Protein AF-A0A5E4G7E3-F1 (afdb_monomer)

Organism: Prunus dulcis (NCBI:txid3755)

Secondary structure (DSSP, 8-state):
---------S-HHHHHHHHHHHHHHS-----SS-SEETTEEEEEETTTTEEEEE-HHHHHHHHHHTT-TTPPP-S-SS-TT----GGGS--SHHHHHHHHT--HHHHHHHHTT--

InterPro domains:
  IPR013103 Reverse transcriptase, RNA-dependent DNA polymerase [PF07727] (1-79)

Sequence (115 aa):
YVDDILLACTNLTMLHDCKNFLSKNFEMTDLAEASYVLGIYISKDRKNGVLGLSQKSYIEKVLKRFNMQNCTGSDIPISKGDKLSTEQAPKTEQEKLEMVDKPYASLVGSLMYAH

Radius of gyration: 22.2 Å; Cα contacts (8 Å, |Δi|>4): 61; chains: 1; bounding box: 41×34×61 Å

Foldseek 3Di:
DDADDDDDDPDVVVVVVVVVVCVVVDVDDPPDPDQDHPQWGWDADPVVRDIDIDNPVLVCVLCVVQVNNPPDDDPDPDDVPDDDDPVPPDDDPVSVVVCVSHPPVVSVVSVVPHD

Mean predicted aligned error: 7.38 Å

Solvent-accessible surface area (backbone atoms only — not comparable to full-atom values): 7684 Å² total; per-residue (Å²): 140,87,83,90,82,89,87,84,71,95,47,69,68,63,48,49,53,50,51,52,55,47,52,73,77,39,98,71,80,87,79,73,78,77,47,63,56,96,76,33,35,45,46,75,41,76,90,81,70,45,78,46,78,41,39,62,70,52,52,53,49,53,27,54,73,72,74,40,76,82,61,81,88,64,100,58,96,66,65,93,83,73,77,87,56,78,87,76,50,70,84,48,72,65,51,44,59,70,42,72,84,51,62,57,71,60,52,55,57,53,53,74,73,64,112

Structure (mmCIF, N/CA/C/O backbone):
data_AF-A0A5E4G7E3-F1
#
_entry.id   AF-A0A5E4G7E3-F1
#
loop_
_atom_site.group_PDB
_atom_site.id
_atom_site.type_symbol
_atom_site.label_atom_id
_atom_site.label_alt_id
_atom_site.label_comp_id
_atom_site.label_asym_id
_atom_site.label_entity_id
_atom_site.label_seq_id
_atom_site.pdbx_PDB_ins_code
_atom_site.Cartn_x
_atom_site.Cartn_y
_atom_site.Cartn_z
_atom_site.occupancy
_atom_site.B_iso_or_equiv
_atom_site.auth_seq_id
_atom_site.auth_comp_id
_atom_site.auth_asym_id
_atom_site.auth_atom_id
_atom_site.pdbx_PDB_model_num
ATOM 1 N N . TYR A 1 1 ? -5.025 -18.219 -11.649 1.00 61.62 1 TYR A N 1
ATOM 2 C CA . TYR A 1 1 ? -4.132 -17.463 -10.754 1.00 61.62 1 TYR A CA 1
ATOM 3 C C . TYR A 1 1 ? -3.395 -16.480 -11.644 1.00 61.62 1 TYR A C 1
ATOM 5 O O . TYR A 1 1 ? -3.013 -16.887 -12.733 1.00 61.62 1 TYR A O 1
ATOM 13 N N . VAL A 1 2 ? -3.359 -15.201 -11.278 1.00 78.25 2 VAL A N 1
ATOM 14 C CA . VAL A 1 2 ? -2.765 -14.131 -12.093 1.00 78.25 2 VAL A CA 1
ATOM 15 C C . VAL A 1 2 ? -1.691 -13.491 -11.233 1.00 78.25 2 VAL A C 1
ATOM 17 O O . VAL A 1 2 ? -1.997 -13.065 -10.121 1.00 78.25 2 VAL A O 1
ATOM 20 N N . ASP A 1 3 ? -0.465 -13.466 -11.739 1.00 86.31 3 ASP A N 1
ATOM 21 C CA . ASP A 1 3 ? 0.682 -12.851 -11.080 1.00 86.31 3 ASP A CA 1
ATOM 22 C C . ASP A 1 3 ? 1.065 -11.554 -11.796 1.00 86.31 3 ASP A C 1
ATOM 24 O O . ASP A 1 3 ? 1.080 -11.492 -13.028 1.00 86.31 3 ASP A O 1
ATOM 28 N N . ASP A 1 4 ? 1.418 -10.533 -11.018 1.00 87.56 4 ASP A N 1
ATOM 29 C CA . ASP A 1 4 ? 1.961 -9.281 -11.539 1.00 87.56 4 ASP A CA 1
ATOM 30 C C . ASP A 1 4 ? 3.483 -9.402 -11.709 1.00 87.56 4 ASP A C 1
ATOM 32 O O . ASP A 1 4 ? 4.196 -9.802 -10.786 1.00 87.56 4 ASP A O 1
ATOM 36 N N . ILE A 1 5 ? 4.008 -8.991 -12.867 1.00 89.44 5 ILE A N 1
ATOM 37 C CA . ILE A 1 5 ? 5.452 -8.93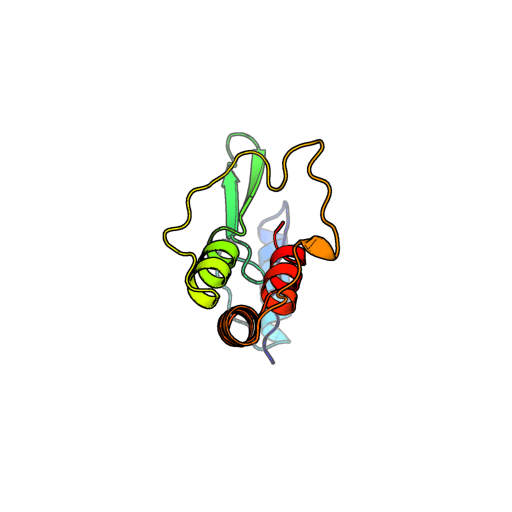4 -13.134 1.00 89.44 5 ILE A CA 1
ATOM 38 C C . ILE A 1 5 ? 5.849 -7.488 -13.422 1.00 89.44 5 ILE A C 1
ATOM 40 O O . ILE A 1 5 ? 5.321 -6.855 -14.337 1.00 89.44 5 ILE A O 1
ATOM 44 N N . LEU A 1 6 ? 6.828 -6.973 -12.674 1.00 92.12 6 LEU A N 1
ATOM 45 C CA . LEU A 1 6 ? 7.421 -5.661 -12.917 1.00 92.12 6 LEU A CA 1
ATOM 46 C C . LEU A 1 6 ? 8.769 -5.816 -13.626 1.00 92.12 6 LEU A C 1
ATOM 48 O O . LEU A 1 6 ? 9.706 -6.391 -13.077 1.00 92.12 6 LEU A O 1
ATOM 52 N N . LEU A 1 7 ? 8.878 -5.265 -14.836 1.00 92.00 7 LEU A N 1
ATOM 53 C CA . LEU A 1 7 ? 10.124 -5.245 -15.604 1.00 92.00 7 LEU A CA 1
ATOM 54 C C . LEU A 1 7 ? 10.774 -3.859 -15.529 1.00 92.00 7 LEU A C 1
ATOM 56 O O . LEU A 1 7 ? 10.142 -2.848 -15.837 1.00 92.00 7 LEU A O 1
ATOM 60 N N . ALA A 1 8 ? 12.057 -3.819 -15.169 1.00 90.81 8 ALA A N 1
ATOM 61 C CA . ALA A 1 8 ? 12.866 -2.605 -15.142 1.00 90.81 8 ALA A CA 1
ATOM 62 C C . ALA A 1 8 ? 14.126 -2.800 -15.994 1.00 90.81 8 ALA A C 1
ATOM 64 O O . ALA A 1 8 ? 14.841 -3.788 -15.846 1.00 90.81 8 ALA A O 1
ATOM 65 N N . CYS A 1 9 ? 14.399 -1.859 -16.898 1.00 92.12 9 CYS A N 1
ATOM 66 C CA . CYS A 1 9 ? 15.579 -1.895 -17.755 1.00 92.12 9 CYS A CA 1
ATOM 67 C C . CYS A 1 9 ? 15.987 -0.477 -18.168 1.00 92.12 9 CYS A C 1
ATOM 69 O O . CYS A 1 9 ? 15.135 0.398 -18.329 1.00 92.12 9 CYS A O 1
ATOM 71 N N . THR A 1 10 ? 17.284 -0.258 -18.374 1.00 90.75 10 THR A N 1
ATOM 72 C CA . THR A 1 10 ? 17.836 0.989 -18.929 1.00 90.75 10 THR A CA 1
ATOM 73 C C . THR A 1 10 ? 17.871 0.990 -20.460 1.00 90.75 10 THR A C 1
ATOM 75 O O . THR A 1 10 ? 18.015 2.050 -21.064 1.00 90.75 10 THR A O 1
ATOM 78 N N . ASN A 1 11 ? 17.707 -0.175 -21.097 1.00 94.75 11 ASN A N 1
ATOM 79 C CA . ASN A 1 11 ? 17.673 -0.349 -22.547 1.00 94.75 11 ASN A CA 1
ATOM 80 C C . ASN A 1 11 ? 16.275 -0.811 -22.996 1.00 94.75 11 ASN A C 1
ATOM 82 O O . ASN A 1 11 ? 15.833 -1.913 -22.670 1.00 94.75 11 ASN A O 1
ATOM 86 N N . LEU A 1 12 ? 15.584 0.028 -23.771 1.00 92.44 12 LEU A N 1
ATOM 87 C CA . LEU A 1 12 ? 14.223 -0.259 -24.236 1.00 92.44 12 LEU A CA 1
ATOM 88 C C . LEU A 1 12 ? 14.152 -1.444 -25.205 1.00 92.44 12 LEU A C 1
ATOM 90 O O . LEU A 1 12 ? 13.183 -2.197 -25.159 1.00 92.44 12 LEU A O 1
ATOM 94 N N . THR A 1 13 ? 15.176 -1.656 -26.032 1.00 95.94 13 THR A N 1
ATOM 95 C CA . THR A 1 13 ? 15.232 -2.805 -26.945 1.00 95.94 13 THR A CA 1
ATOM 96 C C . THR A 1 13 ? 15.278 -4.109 -26.157 1.00 95.94 13 THR A C 1
ATOM 98 O O . THR A 1 13 ? 14.451 -4.987 -26.378 1.00 95.94 13 THR A O 1
ATOM 101 N N . MET A 1 14 ? 16.156 -4.196 -25.151 1.00 96.31 14 MET A N 1
ATOM 102 C CA . MET A 1 14 ? 16.231 -5.376 -24.280 1.00 96.31 14 MET A CA 1
ATOM 103 C C . MET A 1 14 ? 14.931 -5.608 -23.503 1.00 96.31 14 MET A C 1
ATOM 105 O O . MET A 1 14 ? 14.509 -6.751 -23.330 1.00 96.31 14 MET A O 1
ATOM 109 N N . LEU A 1 15 ? 14.276 -4.533 -23.049 1.00 95.31 15 LEU A N 1
ATOM 110 C CA . LEU A 1 15 ? 12.974 -4.624 -22.389 1.00 95.31 15 LEU A CA 1
ATOM 111 C C . LEU A 1 15 ? 11.916 -5.224 -23.324 1.00 95.31 15 LEU A C 1
ATOM 113 O O . LEU A 1 15 ? 11.148 -6.087 -22.905 1.00 95.31 15 LEU A O 1
ATOM 117 N N . HIS A 1 16 ? 11.881 -4.781 -24.581 1.00 94.88 16 HIS A N 1
ATOM 118 C CA . HIS A 1 16 ? 10.939 -5.277 -25.584 1.00 94.88 16 HIS A CA 1
ATOM 119 C C . HIS A 1 16 ? 11.222 -6.736 -25.952 1.00 94.88 16 HIS A C 1
ATOM 121 O O . HIS A 1 16 ? 10.291 -7.537 -26.011 1.00 94.88 16 HIS A O 1
ATOM 127 N N . ASP A 1 17 ? 12.489 -7.108 -26.124 1.00 96.00 17 ASP A N 1
ATOM 128 C CA . ASP A 1 17 ? 12.881 -8.494 -26.389 1.00 96.00 17 ASP A CA 1
ATOM 129 C C . ASP A 1 17 ? 12.482 -9.417 -25.232 1.00 96.00 17 ASP A C 1
ATOM 131 O O . ASP A 1 17 ? 11.927 -10.494 -25.455 1.00 96.00 17 ASP A O 1
ATOM 135 N N . CYS A 1 18 ? 12.674 -8.965 -23.989 1.00 95.62 18 CYS A N 1
ATOM 136 C CA . CYS A 1 18 ? 12.243 -9.686 -22.795 1.00 95.62 18 CYS A CA 1
ATOM 137 C C . CYS A 1 18 ? 10.712 -9.834 -22.733 1.00 95.62 18 CYS A C 1
ATOM 139 O O . CYS A 1 18 ? 10.217 -10.942 -22.528 1.00 95.62 18 CYS A O 1
ATOM 141 N N . LYS A 1 19 ? 9.951 -8.758 -22.989 1.00 94.62 19 LYS A N 1
ATOM 142 C CA . LYS A 1 19 ? 8.478 -8.805 -23.075 1.00 94.62 19 LYS A CA 1
ATOM 143 C C . LYS A 1 19 ? 7.999 -9.796 -24.135 1.00 94.62 19 LYS A C 1
ATOM 145 O O . LYS A 1 19 ? 7.113 -10.604 -23.860 1.00 94.62 19 LYS A O 1
ATOM 150 N N . ASN A 1 20 ? 8.605 -9.769 -25.321 1.00 95.06 20 ASN A N 1
ATOM 151 C CA . ASN A 1 20 ? 8.280 -10.674 -26.422 1.00 95.06 20 ASN A CA 1
ATOM 152 C C . ASN A 1 20 ? 8.606 -12.128 -26.078 1.00 95.06 20 ASN A C 1
ATOM 154 O O . ASN A 1 20 ? 7.834 -13.026 -26.407 1.00 95.06 20 ASN A O 1
ATOM 158 N N . PHE A 1 21 ? 9.743 -12.371 -25.426 1.00 95.94 21 PHE A N 1
ATOM 159 C CA . PHE A 1 21 ? 10.110 -13.701 -24.958 1.00 95.94 21 PHE A CA 1
ATOM 160 C C . PHE A 1 21 ? 9.088 -14.227 -23.946 1.00 95.94 21 PHE A C 1
ATOM 162 O O . PHE A 1 21 ? 8.573 -15.328 -24.122 1.00 95.94 21 PHE A O 1
ATOM 169 N N . LEU A 1 22 ? 8.736 -13.436 -22.930 1.00 95.06 22 LEU A N 1
ATOM 170 C CA . LEU A 1 22 ? 7.761 -13.840 -21.917 1.00 95.06 22 LEU A CA 1
ATOM 171 C C . LEU A 1 22 ? 6.372 -14.076 -22.525 1.00 95.06 22 LEU A C 1
ATOM 173 O O . LEU A 1 22 ? 5.791 -15.130 -22.296 1.00 95.06 22 LEU A O 1
ATOM 177 N N . SER A 1 23 ? 5.899 -13.177 -23.393 1.00 94.00 23 SER A N 1
ATOM 178 C CA . SER A 1 23 ? 4.565 -13.274 -24.015 1.00 94.00 23 SER A CA 1
ATOM 179 C C . SER A 1 23 ? 4.414 -14.460 -24.970 1.00 94.00 23 SER A C 1
ATOM 181 O O . SER A 1 23 ? 3.304 -14.895 -25.253 1.00 94.00 23 SER A O 1
ATOM 183 N N . LYS A 1 24 ? 5.527 -14.996 -25.489 1.00 95.88 24 LYS A N 1
ATOM 184 C CA . LYS A 1 24 ? 5.523 -16.228 -26.293 1.00 95.88 24 LYS A CA 1
ATOM 185 C C . LYS A 1 24 ? 5.401 -17.493 -25.447 1.00 95.88 24 LYS A C 1
ATOM 187 O O . LYS A 1 24 ? 4.943 -18.507 -25.960 1.00 95.88 24 LYS A O 1
ATOM 192 N N . ASN A 1 25 ? 5.865 -17.451 -24.200 1.00 95.62 25 ASN A N 1
ATOM 193 C CA . ASN A 1 25 ? 5.907 -18.613 -23.312 1.00 95.62 25 ASN A CA 1
ATOM 194 C C . ASN A 1 25 ? 4.750 -18.624 -22.302 1.00 95.62 25 ASN A C 1
ATOM 196 O O . ASN A 1 25 ? 4.403 -19.686 -21.792 1.00 95.62 25 ASN A O 1
ATOM 200 N N . PHE A 1 26 ? 4.155 -17.463 -22.023 1.00 94.00 26 PHE A N 1
ATOM 201 C CA . PHE A 1 26 ? 3.114 -17.284 -21.018 1.00 94.00 26 PHE A CA 1
ATOM 202 C C . PHE A 1 26 ? 1.982 -16.406 -21.555 1.00 94.00 26 PHE A C 1
ATOM 204 O O . PHE A 1 26 ? 2.223 -15.422 -22.254 1.00 94.00 26 PHE A O 1
ATOM 211 N N . GLU A 1 27 ? 0.745 -16.736 -21.184 1.00 93.19 27 GLU A N 1
ATOM 212 C CA . GLU A 1 27 ? -0.405 -15.864 -21.419 1.00 93.19 27 GLU A CA 1
ATOM 213 C C . GLU A 1 27 ? -0.301 -14.647 -20.490 1.00 93.19 27 GLU A C 1
ATOM 215 O O . GLU A 1 27 ? -0.487 -14.749 -19.278 1.00 93.19 27 GLU A O 1
ATOM 220 N N . MET A 1 28 ? 0.057 -13.496 -21.056 1.00 92.25 28 MET A N 1
ATOM 221 C CA . MET A 1 28 ? 0.253 -12.253 -20.315 1.00 92.25 28 MET A CA 1
ATOM 222 C C . MET A 1 28 ? -0.285 -11.058 -21.096 1.00 92.25 28 MET A C 1
ATOM 224 O O . MET A 1 28 ? -0.309 -11.052 -22.325 1.00 92.25 28 MET A O 1
ATOM 228 N N . THR A 1 29 ? -0.696 -10.024 -20.369 1.00 90.94 29 THR A N 1
ATOM 229 C CA . THR A 1 29 ? -1.147 -8.754 -20.945 1.00 90.94 29 THR A CA 1
ATOM 230 C C . THR A 1 29 ? -0.151 -7.663 -20.582 1.00 90.94 29 THR A C 1
ATOM 232 O O . THR A 1 29 ? 0.187 -7.498 -19.411 1.00 90.94 29 THR A O 1
ATOM 235 N N . ASP A 1 30 ? 0.319 -6.906 -21.574 1.00 90.69 30 ASP A N 1
ATOM 236 C CA . ASP A 1 30 ? 1.144 -5.725 -21.317 1.00 90.69 30 ASP A CA 1
ATOM 237 C C . ASP A 1 30 ? 0.255 -4.576 -20.826 1.00 90.69 30 ASP A C 1
ATOM 239 O O . ASP A 1 30 ? -0.579 -4.055 -21.566 1.00 90.69 30 ASP A O 1
ATOM 243 N N . LEU A 1 31 ? 0.451 -4.172 -19.572 1.00 90.38 31 LEU A N 1
ATOM 244 C CA . LEU A 1 31 ? -0.250 -3.046 -18.948 1.00 90.38 31 LEU A CA 1
ATOM 245 C C . LEU A 1 31 ? 0.451 -1.700 -19.207 1.00 90.38 31 LEU A C 1
ATOM 247 O O . LEU A 1 31 ? 0.167 -0.707 -18.538 1.00 90.38 31 LEU A O 1
ATOM 251 N N . ALA A 1 32 ? 1.358 -1.669 -20.188 1.00 90.50 32 ALA A N 1
ATOM 252 C CA . ALA A 1 32 ? 2.173 -0.526 -20.559 1.00 90.50 32 ALA A CA 1
ATOM 253 C C . ALA A 1 32 ? 3.061 -0.048 -19.397 1.00 90.50 32 ALA A C 1
ATOM 255 O O . ALA A 1 32 ? 3.699 -0.841 -18.700 1.00 90.50 32 ALA A O 1
ATOM 256 N N . GLU A 1 33 ? 3.202 1.265 -19.235 1.00 90.00 33 GLU A N 1
ATOM 257 C CA . GLU A 1 33 ? 4.032 1.821 -18.181 1.00 90.00 33 GLU A CA 1
ATOM 258 C C . GLU A 1 33 ? 3.410 1.554 -16.798 1.00 90.00 33 GLU A C 1
ATOM 260 O O . GLU A 1 33 ? 2.310 2.010 -16.496 1.00 90.00 33 GLU A O 1
ATOM 265 N N . ALA A 1 34 ? 4.155 0.858 -15.932 1.00 91.69 34 ALA A N 1
ATOM 266 C CA . ALA A 1 34 ? 3.679 0.480 -14.604 1.00 91.69 34 ALA A CA 1
ATOM 267 C C . ALA A 1 34 ? 3.240 1.703 -13.782 1.00 91.69 34 ALA A C 1
ATOM 269 O O . ALA A 1 34 ? 4.049 2.593 -13.501 1.00 91.69 34 ALA A O 1
ATOM 270 N N . SER A 1 35 ? 1.964 1.722 -13.405 1.00 91.50 35 SER A N 1
ATOM 271 C CA . SER A 1 35 ? 1.346 2.707 -12.507 1.00 91.50 35 SER A CA 1
ATOM 272 C C . SER A 1 35 ? 0.882 2.073 -11.196 1.00 91.50 35 SER A C 1
ATOM 274 O O . SER A 1 35 ? 0.799 2.761 -10.184 1.00 91.50 35 SER A O 1
ATOM 276 N N . TYR A 1 36 ? 0.649 0.759 -11.190 1.00 90.38 36 TYR A N 1
ATOM 277 C CA . TYR A 1 36 ? 0.346 -0.036 -10.007 1.00 90.38 36 TYR A CA 1
ATOM 278 C C . TYR A 1 36 ? 1.095 -1.369 -10.054 1.00 90.38 36 TYR A C 1
ATOM 280 O O . TYR A 1 36 ? 1.270 -1.940 -11.128 1.00 90.38 36 TYR A O 1
ATOM 288 N N . VAL A 1 37 ? 1.509 -1.870 -8.892 1.00 88.69 37 VAL A N 1
ATOM 289 C CA . VAL A 1 37 ? 2.018 -3.237 -8.710 1.00 88.69 37 VAL A CA 1
ATOM 290 C C . VAL A 1 37 ? 1.531 -3.752 -7.361 1.00 88.69 37 VAL A C 1
ATOM 292 O O . VAL A 1 37 ? 1.663 -3.040 -6.367 1.00 88.69 37 VAL A O 1
ATOM 295 N N . LEU A 1 38 ? 0.908 -4.935 -7.305 1.00 86.50 38 LEU A N 1
ATOM 296 C CA . LEU A 1 38 ? 0.393 -5.512 -6.050 1.00 86.50 38 LEU A CA 1
ATOM 297 C C . LEU A 1 38 ? -0.522 -4.554 -5.248 1.00 86.50 38 LEU A C 1
ATOM 299 O O . LEU A 1 38 ? -0.549 -4.564 -4.020 1.00 86.50 38 LEU A O 1
ATOM 303 N N . GLY A 1 39 ? -1.256 -3.674 -5.939 1.00 86.62 39 GLY A N 1
ATOM 304 C CA . GLY A 1 39 ? -2.114 -2.658 -5.316 1.00 86.62 39 GLY A CA 1
ATOM 305 C C . GLY A 1 39 ? -1.398 -1.405 -4.787 1.00 86.62 39 GLY A C 1
ATOM 306 O O . GLY A 1 39 ? -2.072 -0.507 -4.283 1.00 86.62 39 GLY A O 1
ATOM 307 N N . ILE A 1 40 ? -0.076 -1.302 -4.943 1.00 90.94 40 ILE A N 1
ATOM 308 C CA . ILE A 1 40 ? 0.729 -0.122 -4.604 1.00 90.94 40 ILE A CA 1
ATOM 309 C C . ILE A 1 40 ? 0.820 0.783 -5.831 1.00 90.94 40 ILE A C 1
ATOM 311 O O . ILE A 1 40 ? 1.219 0.333 -6.904 1.00 90.94 40 ILE A O 1
ATOM 315 N N . TYR A 1 41 ? 0.461 2.057 -5.680 1.00 93.31 41 TYR A N 1
ATOM 316 C CA . TYR A 1 41 ? 0.620 3.053 -6.737 1.00 93.31 41 TYR A CA 1
ATOM 317 C C . TYR A 1 41 ? 2.088 3.454 -6.880 1.00 93.31 41 TYR A C 1
ATOM 319 O O . TYR A 1 41 ? 2.756 3.716 -5.880 1.00 93.31 41 TYR A O 1
ATOM 327 N N . ILE A 1 42 ? 2.567 3.553 -8.117 1.00 94.00 42 ILE A N 1
ATOM 328 C CA . ILE A 1 42 ? 3.931 3.955 -8.451 1.00 94.00 42 ILE A CA 1
ATOM 329 C C . ILE A 1 42 ? 3.888 5.312 -9.155 1.00 94.00 42 ILE A C 1
ATOM 331 O O . ILE A 1 42 ? 3.379 5.428 -10.271 1.00 94.00 42 ILE A O 1
ATOM 335 N N . SER A 1 43 ? 4.488 6.331 -8.543 1.00 94.44 43 SER A N 1
ATOM 336 C CA . SER A 1 43 ? 4.758 7.616 -9.186 1.00 94.44 43 SER A CA 1
ATOM 337 C C . SER A 1 43 ? 6.209 7.686 -9.658 1.00 94.44 43 SER A C 1
ATOM 339 O O . SER A 1 43 ? 7.131 7.229 -8.986 1.00 94.44 43 SER A O 1
ATOM 341 N N . LYS A 1 44 ? 6.424 8.259 -10.843 1.00 93.12 44 LYS A N 1
ATOM 342 C CA . LYS A 1 44 ? 7.750 8.407 -11.452 1.00 93.12 44 LYS A CA 1
ATOM 343 C C . LYS A 1 44 ? 7.959 9.846 -11.876 1.00 93.12 44 LYS A C 1
ATOM 345 O O . LYS A 1 44 ? 7.396 10.289 -12.873 1.00 93.12 44 LYS A O 1
ATOM 350 N N . ASP A 1 45 ? 8.809 10.554 -11.152 1.00 94.12 45 ASP A N 1
ATOM 351 C CA . ASP A 1 45 ? 9.322 11.848 -11.573 1.00 94.12 45 ASP A CA 1
ATOM 352 C C . ASP A 1 45 ? 10.676 11.645 -12.251 1.00 94.12 45 ASP A C 1
ATOM 354 O O . ASP A 1 45 ? 11.735 11.645 -11.625 1.00 94.12 45 ASP A O 1
ATOM 358 N N . ARG A 1 46 ? 10.639 11.453 -13.571 1.00 90.25 46 ARG A N 1
ATOM 359 C CA . ARG A 1 46 ? 11.848 11.225 -14.372 1.00 90.25 46 ARG A CA 1
ATOM 360 C C . ARG A 1 46 ? 12.751 12.454 -14.452 1.00 90.25 46 ARG A C 1
ATOM 362 O O . ARG A 1 46 ? 13.942 12.287 -14.680 1.00 90.25 46 ARG A O 1
ATOM 369 N N . LYS A 1 47 ? 12.206 13.665 -14.282 1.00 94.75 47 LYS A N 1
ATOM 370 C CA . LYS A 1 47 ? 12.997 14.903 -14.348 1.00 94.75 47 LYS A CA 1
ATOM 371 C C . LYS A 1 47 ? 13.902 15.024 -13.130 1.00 94.75 47 LYS A C 1
ATOM 373 O O . LYS A 1 47 ? 15.066 15.372 -13.277 1.00 94.75 47 LYS A O 1
ATOM 378 N N . ASN A 1 48 ? 13.364 14.688 -11.961 1.00 95.81 48 ASN A N 1
ATOM 379 C CA . ASN A 1 48 ? 14.099 14.728 -10.699 1.00 95.81 48 ASN A CA 1
ATOM 380 C C . ASN A 1 48 ? 14.701 13.368 -10.303 1.00 95.81 48 ASN A C 1
ATOM 382 O O . ASN A 1 48 ? 15.387 13.274 -9.291 1.00 95.81 48 ASN A O 1
ATOM 386 N N . GLY A 1 49 ? 14.451 12.311 -11.083 1.00 92.56 49 GLY A N 1
ATOM 387 C CA . GLY A 1 49 ? 14.932 10.958 -10.797 1.00 92.56 49 GLY A CA 1
ATOM 388 C C . GLY A 1 49 ? 14.282 10.319 -9.565 1.00 92.56 49 GLY A C 1
ATOM 389 O O . GLY A 1 49 ? 14.891 9.454 -8.941 1.00 92.56 49 GLY A O 1
ATOM 390 N N . VAL A 1 50 ? 13.067 10.737 -9.198 1.00 95.06 50 VAL A N 1
ATOM 391 C CA . VAL A 1 50 ? 12.370 10.272 -7.991 1.00 95.06 50 VAL A CA 1
ATOM 392 C C . VAL A 1 50 ? 11.344 9.197 -8.342 1.00 95.06 50 VAL A C 1
ATOM 394 O O . VAL A 1 50 ? 10.519 9.364 -9.242 1.00 95.06 50 VAL A O 1
ATOM 397 N N . LEU A 1 51 ? 11.374 8.100 -7.587 1.00 92.75 51 LEU A N 1
ATOM 398 C CA . LEU A 1 51 ? 10.354 7.058 -7.591 1.00 92.75 51 LEU A CA 1
ATOM 399 C C . LEU A 1 51 ? 9.574 7.145 -6.277 1.00 92.75 51 LEU A C 1
ATOM 401 O O . LEU A 1 51 ? 10.165 7.040 -5.205 1.00 92.75 51 LEU A O 1
ATOM 405 N N . GLY A 1 52 ? 8.263 7.341 -6.360 1.00 93.69 52 GLY A N 1
ATOM 406 C CA . GLY A 1 52 ? 7.374 7.342 -5.206 1.00 93.69 52 GLY A CA 1
ATOM 407 C C . GLY A 1 52 ? 6.476 6.114 -5.206 1.00 93.69 52 GLY A C 1
ATOM 408 O O . GLY A 1 52 ? 6.019 5.659 -6.254 1.00 93.69 52 GLY A O 1
ATOM 409 N N . LEU A 1 53 ? 6.203 5.595 -4.015 1.00 93.56 53 LEU A N 1
ATOM 410 C CA . LEU A 1 53 ? 5.234 4.530 -3.790 1.00 93.56 53 LEU A CA 1
ATOM 411 C C . LEU A 1 53 ? 4.115 5.078 -2.907 1.00 93.56 53 LEU A C 1
ATOM 413 O O . LEU A 1 53 ? 4.375 5.834 -1.973 1.00 93.56 53 LEU A O 1
ATOM 417 N N . SER A 1 54 ? 2.868 4.732 -3.213 1.00 93.62 54 SER A N 1
ATOM 418 C CA . SER A 1 54 ? 1.723 5.153 -2.411 1.00 93.62 54 SER A CA 1
ATOM 419 C C . SER A 1 54 ? 0.733 4.019 -2.209 1.00 93.62 54 SER A C 1
ATOM 421 O O . SER A 1 54 ? 0.221 3.432 -3.162 1.00 93.62 54 SER A O 1
ATOM 423 N N . GLN A 1 55 ? 0.402 3.770 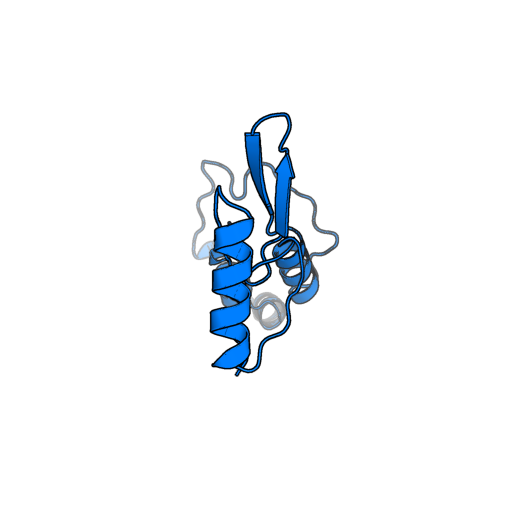-0.945 1.00 93.25 55 GLN A N 1
ATOM 424 C CA . GLN A 1 55 ? -0.658 2.855 -0.536 1.00 93.25 55 GLN A CA 1
ATOM 425 C C . GLN A 1 55 ? -1.968 3.576 -0.192 1.00 93.25 55 GLN A C 1
ATOM 427 O O . GLN A 1 55 ? -2.826 3.021 0.491 1.00 93.25 55 GLN A O 1
ATOM 432 N N . LYS A 1 56 ? -2.171 4.810 -0.673 1.00 92.31 56 LYS A N 1
ATOM 433 C CA . LYS A 1 56 ? -3.372 5.605 -0.366 1.00 92.31 56 LYS A CA 1
ATOM 434 C C . LYS A 1 56 ? -4.676 4.822 -0.580 1.00 92.31 56 LYS A C 1
ATOM 436 O O . LYS A 1 56 ? -5.541 4.821 0.289 1.00 92.31 56 LYS A O 1
ATOM 441 N N . SER A 1 57 ? -4.787 4.102 -1.695 1.00 91.19 57 SER A N 1
ATOM 442 C CA . SER A 1 57 ? -5.971 3.297 -2.018 1.00 91.19 57 SER A CA 1
ATOM 443 C C . SER A 1 57 ? -6.193 2.131 -1.044 1.00 91.19 57 SER A C 1
ATOM 445 O O . SER A 1 57 ? -7.335 1.741 -0.805 1.00 91.19 57 SER A O 1
ATOM 447 N N . TYR A 1 58 ? -5.125 1.566 -0.471 1.00 93.00 58 TYR A N 1
ATOM 448 C CA . TYR A 1 58 ? -5.219 0.552 0.577 1.00 93.00 58 TYR A CA 1
ATOM 449 C C . TYR A 1 58 ? -5.762 1.164 1.870 1.00 93.00 58 TYR A C 1
ATOM 451 O O . TYR A 1 58 ? -6.734 0.650 2.421 1.00 93.00 58 TYR A O 1
ATOM 459 N N . 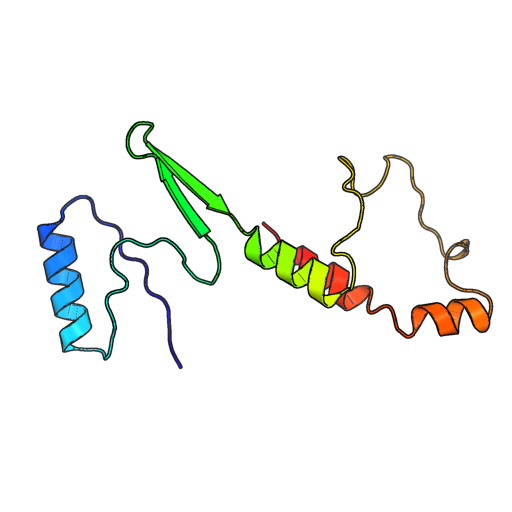ILE A 1 59 ? -5.214 2.307 2.295 1.00 91.69 59 ILE A N 1
ATOM 460 C CA . ILE A 1 59 ? -5.683 3.028 3.487 1.00 91.69 59 ILE A CA 1
ATOM 461 C C . ILE A 1 59 ? -7.159 3.408 3.358 1.00 91.69 59 ILE A C 1
ATOM 463 O O . ILE A 1 59 ? -7.942 3.143 4.264 1.00 91.69 59 ILE A O 1
ATOM 467 N N . GLU A 1 60 ? -7.575 3.947 2.212 1.00 91.88 60 GL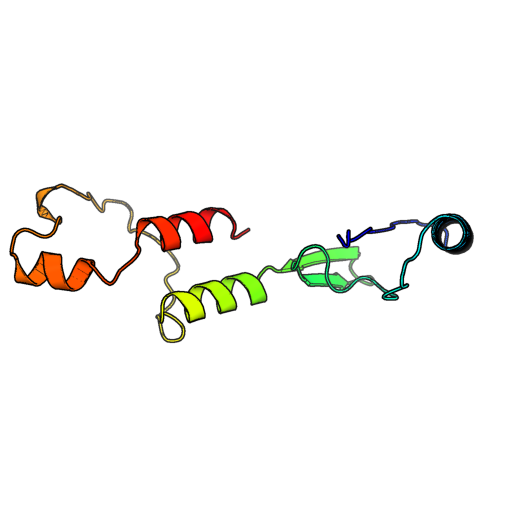U A N 1
ATOM 468 C CA . GLU A 1 60 ? -8.979 4.284 1.949 1.00 91.88 60 GLU A CA 1
ATOM 469 C C . GLU A 1 60 ? -9.899 3.056 2.041 1.00 91.88 60 GLU A C 1
ATOM 471 O O . GLU A 1 60 ? -10.995 3.137 2.602 1.00 91.88 60 GLU A O 1
ATOM 476 N N . LYS A 1 61 ? -9.451 1.892 1.550 1.00 92.62 61 LYS A N 1
ATOM 477 C CA . LYS A 1 61 ? -10.190 0.626 1.689 1.00 92.62 61 LYS A CA 1
ATOM 478 C C . LYS A 1 61 ? -10.289 0.179 3.147 1.00 92.62 61 LYS A C 1
ATOM 480 O O .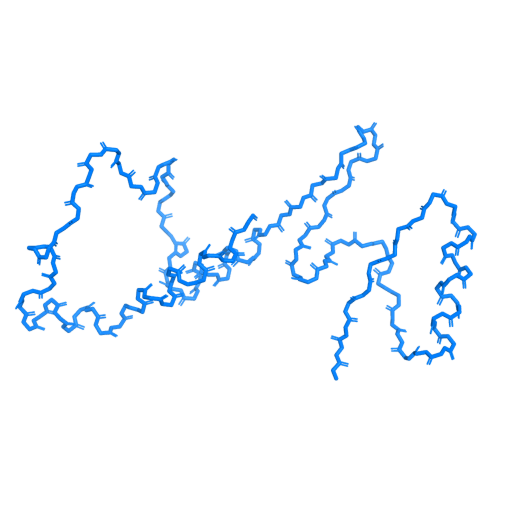 LYS A 1 61 ? -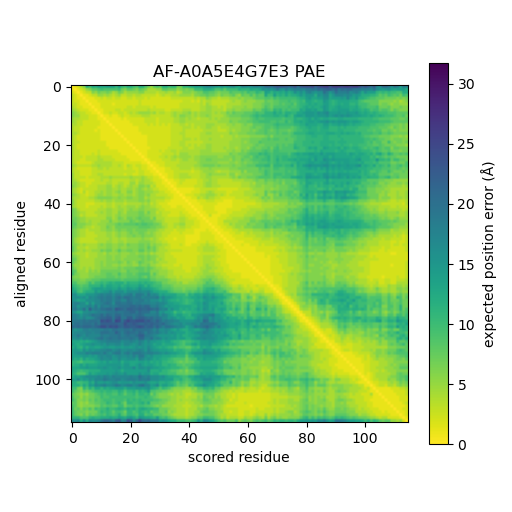11.356 -0.283 3.550 1.00 92.62 61 LYS A O 1
ATOM 485 N N . VAL A 1 62 ? -9.218 0.318 3.932 1.00 92.50 62 VAL A N 1
ATOM 486 C CA . VAL A 1 62 ? -9.214 0.002 5.370 1.00 92.50 62 VAL A CA 1
ATOM 487 C C . VAL A 1 62 ? -10.182 0.920 6.113 1.00 92.50 62 VAL A C 1
ATOM 489 O O . VAL A 1 62 ? -11.075 0.423 6.795 1.00 92.50 62 VAL A O 1
ATOM 492 N N . LEU A 1 63 ? -10.090 2.238 5.916 1.00 91.56 63 LEU A N 1
ATOM 493 C CA . LEU A 1 63 ? -11.000 3.204 6.536 1.00 91.56 63 LEU A CA 1
ATOM 494 C C . LEU A 1 63 ? -12.459 2.887 6.205 1.00 91.56 63 LEU A C 1
ATOM 496 O O . LEU A 1 63 ? -13.285 2.806 7.112 1.00 91.56 63 LEU A O 1
ATOM 500 N N . LYS A 1 64 ? -12.762 2.614 4.930 1.00 93.12 64 LYS A N 1
ATOM 501 C CA . LYS A 1 64 ? -14.110 2.230 4.497 1.00 93.12 64 LYS A CA 1
ATOM 502 C C . LYS A 1 64 ? -14.600 0.946 5.165 1.00 93.12 64 LYS A C 1
ATOM 504 O O . LYS A 1 64 ? -15.753 0.872 5.577 1.00 93.12 64 LYS A O 1
ATOM 509 N N . ARG A 1 65 ? -13.736 -0.066 5.277 1.00 92.50 65 ARG A N 1
ATOM 510 C CA . ARG A 1 65 ? -14.069 -1.372 5.867 1.00 92.50 65 ARG A CA 1
ATOM 511 C C . ARG A 1 65 ? -14.463 -1.269 7.341 1.00 92.50 65 ARG A C 1
ATOM 513 O O . ARG A 1 65 ? -15.322 -2.029 7.776 1.00 92.50 65 ARG A O 1
ATOM 520 N N . PHE A 1 66 ? -13.845 -0.360 8.089 1.00 90.88 66 PHE A N 1
ATOM 521 C CA . PHE A 1 66 ? -14.096 -0.179 9.522 1.00 90.88 66 PHE A CA 1
ATOM 522 C C . PHE A 1 66 ? -14.969 1.050 9.832 1.00 90.88 66 PHE A C 1
ATOM 524 O O . PHE A 1 66 ? -15.031 1.475 10.980 1.00 90.88 66 PHE A O 1
ATOM 531 N N . ASN A 1 67 ? -15.664 1.609 8.831 1.00 90.25 67 ASN A N 1
ATOM 532 C CA . ASN A 1 67 ? -16.533 2.787 8.963 1.00 90.25 67 ASN A CA 1
ATOM 533 C C . ASN A 1 67 ? -15.828 4.045 9.510 1.00 90.25 67 ASN A C 1
ATOM 535 O O . ASN A 1 67 ? -16.432 4.866 10.198 1.00 90.25 67 ASN A O 1
ATOM 539 N N . MET A 1 68 ? -14.549 4.220 9.176 1.00 89.81 68 MET A N 1
ATOM 540 C CA . MET A 1 68 ? -13.694 5.316 9.644 1.00 89.81 68 MET A CA 1
ATOM 541 C C . MET A 1 68 ? -13.409 6.374 8.569 1.00 89.81 68 MET A C 1
ATOM 543 O O . MET A 1 68 ? -12.569 7.237 8.772 1.00 89.81 68 MET A O 1
ATOM 547 N N . GLN A 1 69 ? -14.106 6.365 7.431 1.00 90.31 69 GLN A N 1
ATOM 548 C CA . GLN A 1 69 ? -13.923 7.337 6.336 1.00 90.31 69 GLN A CA 1
ATOM 549 C C . GLN A 1 69 ? -13.978 8.819 6.756 1.00 90.31 69 GLN A C 1
ATOM 551 O O . GLN A 1 69 ? -13.380 9.655 6.087 1.00 90.31 69 GLN A O 1
ATOM 556 N N . ASN A 1 70 ? -14.666 9.136 7.857 1.00 88.81 70 ASN A N 1
ATOM 557 C CA . ASN A 1 70 ? -14.805 10.497 8.383 1.00 88.81 70 ASN A CA 1
ATOM 558 C C . ASN A 1 70 ? -13.970 10.735 9.656 1.00 88.81 70 ASN A C 1
ATOM 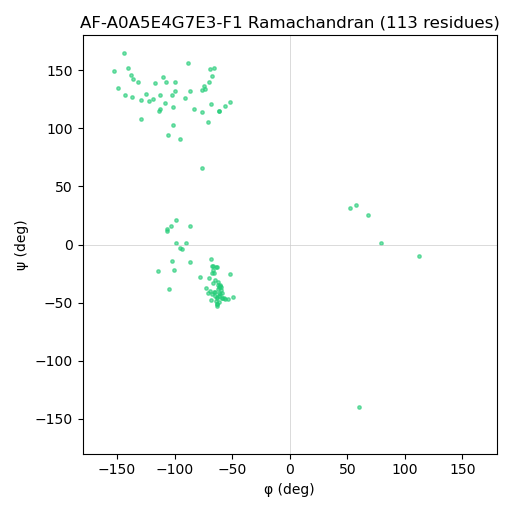560 O O . ASN A 1 70 ? -14.220 11.704 10.372 1.00 88.81 70 ASN A O 1
ATOM 564 N N . CYS A 1 71 ? -13.031 9.844 9.997 1.00 84.44 71 CYS A N 1
ATOM 565 C CA . CYS A 1 71 ? -12.187 10.043 11.170 1.00 84.44 71 CYS A CA 1
ATOM 566 C C . CYS A 1 71 ? -11.252 11.242 10.972 1.00 84.44 71 CYS A C 1
ATOM 568 O O . CYS A 1 71 ? -10.737 11.480 9.878 1.00 84.44 71 CYS A O 1
ATOM 570 N N . THR A 1 72 ? -10.984 11.977 12.046 1.00 83.75 72 THR A N 1
ATOM 571 C CA . THR A 1 72 ? -9.960 13.023 12.047 1.00 83.75 72 THR A CA 1
ATOM 572 C C . THR A 1 72 ? -8.575 12.393 12.128 1.00 83.75 72 THR A C 1
ATOM 574 O O . THR A 1 72 ? -8.338 11.522 12.965 1.00 83.75 72 THR A O 1
ATOM 577 N N . GLY A 1 73 ? -7.655 12.846 11.277 1.00 82.38 73 GLY A N 1
ATOM 578 C CA . GLY A 1 73 ? -6.245 12.480 11.394 1.00 82.38 73 GLY A CA 1
ATOM 579 C C . GLY A 1 73 ? -5.624 13.041 12.676 1.00 82.38 73 GLY A C 1
ATOM 580 O O . GLY A 1 73 ? -6.057 14.073 13.185 1.00 82.38 73 GLY A O 1
ATOM 581 N N . SER A 1 74 ? -4.603 12.355 13.179 1.00 82.06 74 SER A N 1
ATOM 582 C CA . SER A 1 74 ? -3.728 12.824 14.253 1.00 82.06 74 SER A CA 1
ATOM 583 C C . SER A 1 74 ? -2.286 12.600 13.815 1.00 82.06 74 SER A C 1
ATOM 585 O O . SER A 1 74 ? -1.983 11.555 13.238 1.00 82.06 74 SER A O 1
ATOM 587 N N . ASP A 1 75 ? -1.399 13.550 14.112 1.00 80.38 75 ASP A N 1
ATOM 588 C CA . ASP A 1 75 ? 0.039 13.425 13.828 1.00 80.38 75 ASP A CA 1
ATOM 589 C C . ASP A 1 75 ? 0.703 12.333 14.678 1.00 80.38 75 ASP A C 1
ATOM 591 O O . ASP A 1 75 ? 1.793 11.854 14.367 1.00 80.38 75 ASP A O 1
ATOM 595 N N . ILE A 1 76 ? 0.044 11.937 15.770 1.00 77.25 76 ILE A N 1
ATOM 596 C CA . ILE A 1 76 ? 0.537 10.933 16.703 1.00 77.25 76 ILE A CA 1
ATOM 597 C C . ILE A 1 76 ? -0.565 9.885 16.926 1.00 77.25 76 ILE A C 1
ATOM 599 O O . ILE A 1 76 ? -1.674 10.252 17.327 1.00 77.25 76 ILE A O 1
ATOM 603 N N . PRO A 1 77 ? -0.291 8.585 16.698 1.00 70.88 77 PRO A N 1
ATOM 604 C CA . PRO A 1 77 ? -1.282 7.524 16.887 1.00 70.88 77 PRO A CA 1
ATOM 605 C C . PRO A 1 77 ? -1.617 7.267 18.365 1.00 70.88 77 PRO A C 1
ATOM 607 O O . PRO A 1 77 ? -2.728 6.847 18.671 1.00 70.88 77 PRO A O 1
ATOM 610 N N . ILE A 1 78 ? -0.671 7.521 19.277 1.00 77.25 78 ILE A N 1
ATOM 611 C CA . ILE A 1 78 ? -0.851 7.447 20.733 1.00 77.25 78 ILE A CA 1
ATOM 612 C C . ILE A 1 78 ? 0.069 8.468 21.411 1.00 77.25 78 ILE A C 1
ATOM 614 O O . ILE A 1 78 ? 1.243 8.578 21.048 1.00 77.25 78 ILE A O 1
ATOM 618 N N . SER A 1 79 ? -0.431 9.234 22.380 1.00 81.69 79 SER A N 1
ATOM 619 C CA . SER A 1 79 ? 0.384 10.274 23.008 1.00 81.69 79 SER A CA 1
ATOM 620 C C . SER A 1 79 ? 1.470 9.644 23.874 1.00 81.69 79 SER A C 1
ATOM 622 O O . SER A 1 79 ? 1.255 8.659 24.585 1.00 81.69 79 SER A O 1
ATOM 624 N N . LYS A 1 80 ? 2.677 10.218 23.844 1.00 79.62 80 LYS A N 1
ATOM 625 C CA . LYS A 1 80 ? 3.768 9.755 24.707 1.00 79.62 80 LYS A CA 1
ATOM 626 C C . LYS A 1 80 ? 3.357 9.937 26.171 1.00 79.62 80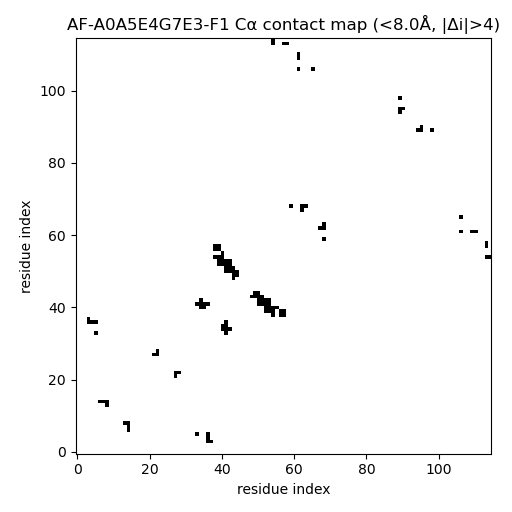 LYS A C 1
ATOM 628 O O . LYS A 1 80 ? 3.234 11.063 26.638 1.00 79.62 80 LYS A O 1
ATOM 633 N N . GLY A 1 81 ? 3.208 8.827 26.890 1.00 81.50 81 GLY A N 1
ATOM 634 C CA . GLY A 1 81 ? 2.772 8.815 28.289 1.00 81.50 81 GLY A CA 1
ATOM 635 C C . GLY A 1 81 ? 1.392 8.198 28.509 1.00 81.50 81 GLY A C 1
ATOM 636 O O . GLY A 1 81 ? 1.066 7.913 29.661 1.00 81.50 81 GLY A O 1
ATOM 637 N N . ASP A 1 82 ? 0.634 7.919 27.442 1.00 80.38 82 ASP A N 1
ATOM 638 C CA . ASP A 1 82 ? -0.604 7.147 27.539 1.00 80.38 82 ASP A CA 1
ATOM 639 C C . ASP A 1 82 ? -0.282 5.744 28.064 1.00 80.38 82 ASP A C 1
ATOM 641 O O . ASP A 1 82 ? 0.434 4.958 27.438 1.00 80.38 82 ASP A O 1
ATOM 645 N N . LYS A 1 83 ? -0.791 5.435 29.257 1.00 81.69 83 LYS A N 1
ATOM 646 C CA . LYS A 1 83 ? -0.695 4.106 29.857 1.00 81.69 83 LYS A CA 1
ATOM 647 C C . LYS A 1 83 ? -2.020 3.405 29.656 1.00 81.69 83 LYS A C 1
ATOM 649 O O . LYS A 1 83 ? -2.983 3.698 30.360 1.00 81.69 83 LYS A O 1
ATOM 654 N N . LEU A 1 84 ? -2.042 2.489 28.694 1.00 82.88 84 LEU A N 1
ATOM 655 C CA . LEU A 1 84 ? -3.170 1.592 28.528 1.00 82.88 84 LEU A CA 1
ATOM 656 C C . LEU A 1 84 ? -3.153 0.539 29.632 1.00 82.88 84 LEU A C 1
ATOM 658 O O . LEU A 1 84 ? -2.104 -0.036 29.930 1.00 82.88 84 LEU A O 1
ATOM 662 N N . SER A 1 85 ? -4.304 0.294 30.243 1.00 87.12 85 SER A N 1
ATOM 663 C CA . SER A 1 85 ? -4.418 -0.655 31.346 1.00 87.12 85 SER A CA 1
ATOM 664 C C . SER A 1 85 ? -5.738 -1.416 31.307 1.00 87.12 85 SER A C 1
ATOM 666 O O . SER A 1 85 ? -6.683 -1.044 30.610 1.00 87.12 85 SER A O 1
ATOM 668 N N . THR A 1 86 ? -5.819 -2.511 32.063 1.00 85.19 86 THR A N 1
ATOM 669 C CA . THR A 1 86 ? -7.032 -3.338 32.122 1.00 85.19 86 THR A CA 1
ATOM 670 C C . THR A 1 86 ? -8.225 -2.589 32.703 1.00 85.19 86 THR A C 1
ATOM 672 O O . THR A 1 86 ? -9.365 -2.965 32.452 1.00 85.19 86 THR A O 1
ATOM 675 N N . GLU A 1 87 ? -7.998 -1.494 33.432 1.00 86.88 87 GLU A N 1
ATOM 676 C CA . GLU A 1 87 ? -9.070 -0.635 33.926 1.00 86.88 87 GLU A CA 1
ATOM 677 C C . GLU A 1 87 ? -9.832 0.089 32.808 1.00 86.88 87 GLU A C 1
ATOM 679 O O . GLU A 1 87 ? -10.945 0.542 33.073 1.00 86.88 87 GLU A O 1
ATOM 684 N N . GLN A 1 88 ? -9.263 0.194 31.604 1.00 84.06 88 GLN A N 1
ATOM 685 C CA . GLN A 1 88 ? -9.900 0.784 30.420 1.00 84.06 88 GLN A CA 1
ATOM 686 C C . GLN A 1 88 ? -10.600 -0.259 29.537 1.00 84.06 88 GLN A C 1
ATOM 688 O O . GLN A 1 88 ? -11.222 0.101 28.539 1.00 84.06 88 GLN A O 1
ATOM 693 N N . ALA A 1 89 ? -10.498 -1.548 29.876 1.00 87.12 89 ALA A N 1
ATOM 694 C CA . ALA A 1 89 ? -11.255 -2.586 29.194 1.00 87.12 89 ALA A CA 1
ATOM 695 C C . ALA A 1 89 ? -12.755 -2.466 29.533 1.00 87.12 89 ALA A C 1
ATOM 697 O O . ALA A 1 89 ? -13.087 -2.036 30.640 1.00 87.12 89 ALA A O 1
ATOM 698 N N . PRO A 1 90 ? -13.659 -2.886 28.630 1.00 88.00 90 PRO A N 1
ATOM 699 C CA . PRO A 1 90 ? -15.096 -2.945 28.898 1.00 88.00 90 PRO A CA 1
ATOM 700 C C . PRO A 1 90 ? -15.402 -3.713 30.190 1.00 88.00 90 PRO A C 1
ATOM 702 O O . PRO A 1 90 ? -15.026 -4.881 30.324 1.00 88.00 90 PRO A O 1
ATOM 705 N N . LYS A 1 91 ? -16.094 -3.078 31.139 1.00 91.56 91 LYS A N 1
ATOM 706 C CA . LYS A 1 91 ? -16.457 -3.679 32.436 1.00 91.56 91 LYS A CA 1
ATOM 707 C C . LYS A 1 91 ? -17.926 -4.062 32.485 1.00 91.56 91 LYS A C 1
ATOM 709 O O . LYS A 1 91 ? -18.268 -5.096 33.056 1.00 91.56 91 LYS A O 1
ATOM 714 N N . THR A 1 92 ? -18.784 -3.238 31.897 1.00 92.88 92 THR A N 1
ATOM 715 C CA . THR A 1 92 ? -20.234 -3.449 31.886 1.00 92.88 92 THR A CA 1
ATOM 716 C C . THR A 1 92 ? -20.666 -4.300 30.695 1.00 92.88 92 THR A C 1
ATOM 718 O O . THR A 1 92 ? -19.994 -4.342 29.665 1.00 92.88 92 THR A O 1
ATOM 721 N N . GLU A 1 93 ? -21.813 -4.973 30.809 1.00 92.50 93 GLU A N 1
ATOM 722 C CA . GLU A 1 93 ? -22.381 -5.734 29.686 1.00 92.50 93 GLU A CA 1
ATOM 723 C C . GLU A 1 93 ? -22.724 -4.832 28.496 1.00 92.50 93 GLU A C 1
ATOM 725 O O . GLU A 1 93 ? -22.551 -5.242 27.354 1.00 92.50 93 GLU A O 1
ATOM 730 N N . GLN A 1 94 ? -23.119 -3.583 28.759 1.00 91.56 94 GLN A N 1
ATOM 731 C CA . GLN A 1 94 ? -23.373 -2.585 27.724 1.00 91.56 94 GLN A CA 1
ATOM 732 C C . GLN A 1 94 ? -22.096 -2.248 26.935 1.00 91.56 94 GLN A C 1
ATOM 734 O O . GLN A 1 94 ? -22.091 -2.358 25.713 1.00 91.56 94 GLN A O 1
ATOM 739 N N . GLU A 1 95 ? -20.993 -1.925 27.622 1.00 90.00 95 GLU A N 1
ATOM 740 C CA . GLU A 1 95 ? -19.699 -1.648 26.974 1.00 90.00 95 GLU A CA 1
ATOM 741 C C . GLU A 1 95 ? -19.178 -2.863 26.197 1.00 90.00 95 GLU A C 1
ATOM 743 O O . GLU A 1 95 ? -18.579 -2.717 25.133 1.00 90.00 95 GLU A O 1
ATOM 748 N N . LYS A 1 96 ? -19.393 -4.082 26.712 1.00 89.12 96 LYS A N 1
ATOM 749 C CA . LYS A 1 96 ? -19.025 -5.305 25.986 1.00 89.12 96 LYS A CA 1
ATOM 750 C C . LYS A 1 96 ? -19.851 -5.452 24.716 1.00 89.12 96 LYS A C 1
ATOM 752 O O . LYS A 1 96 ? -19.268 -5.748 23.678 1.00 89.12 96 LYS A O 1
ATOM 757 N N . LEU A 1 97 ? -21.165 -5.217 24.780 1.00 90.94 97 LEU A N 1
ATOM 758 C CA . LEU A 1 97 ? -22.054 -5.276 23.618 1.00 90.94 97 LEU A CA 1
ATOM 759 C C . LEU A 1 97 ? -21.611 -4.293 22.522 1.00 90.94 9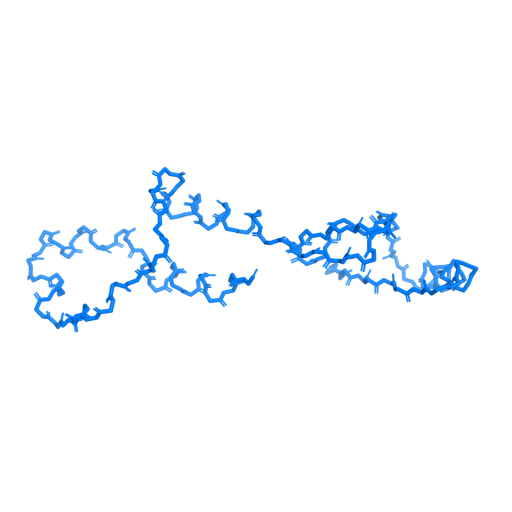7 LEU A C 1
ATOM 761 O O . LEU A 1 97 ? -21.563 -4.663 21.355 1.00 90.94 97 LEU A O 1
ATOM 765 N N . GLU A 1 98 ? -21.212 -3.080 22.912 1.00 86.75 98 GLU A N 1
ATOM 766 C CA . GLU A 1 98 ? -20.684 -2.029 22.023 1.00 86.75 98 GLU A CA 1
ATOM 767 C C . GLU A 1 98 ? -19.315 -2.342 21.405 1.00 86.75 98 GLU A C 1
ATOM 769 O O . GLU A 1 98 ? -18.846 -1.620 20.524 1.00 86.75 98 GLU A O 1
ATOM 774 N N . MET A 1 99 ? -18.627 -3.367 21.907 1.00 87.12 99 MET A N 1
ATOM 775 C CA . MET A 1 99 ? -17.340 -3.815 21.383 1.00 87.12 99 MET A CA 1
ATOM 776 C C . MET A 1 99 ? -17.468 -5.065 20.512 1.00 87.12 99 MET A C 1
ATOM 778 O O . MET A 1 99 ? -16.531 -5.379 19.779 1.00 87.12 99 MET A O 1
ATOM 782 N N . VAL A 1 100 ? -18.610 -5.764 20.546 1.00 85.75 100 VAL A N 1
ATOM 783 C CA . VAL A 1 100 ? -18.855 -6.969 19.732 1.00 85.75 100 VAL A CA 1
ATOM 784 C C . VAL A 1 100 ? -18.764 -6.662 18.236 1.00 85.75 100 VAL A C 1
ATOM 786 O O . VAL A 1 100 ? -18.262 -7.481 17.468 1.00 85.75 100 VAL A O 1
ATOM 789 N N . ASP A 1 101 ? -19.209 -5.480 17.814 1.00 83.75 101 ASP A N 1
ATOM 790 C CA . ASP A 1 101 ? -19.200 -5.042 16.417 1.00 83.75 101 ASP A CA 1
ATOM 791 C C . ASP A 1 101 ? -17.913 -4.299 16.013 1.00 83.75 101 ASP A C 1
ATOM 793 O O . ASP A 1 101 ? -17.767 -3.902 14.854 1.00 83.75 101 ASP A O 1
ATOM 797 N N . LYS A 1 102 ? -16.947 -4.155 16.932 1.00 85.00 102 LYS A N 1
ATOM 798 C CA . LYS A 1 102 ? -15.660 -3.487 16.696 1.00 85.00 102 LYS A CA 1
ATOM 799 C C . LYS A 1 102 ? -14.531 -4.513 16.579 1.00 85.00 102 LYS A C 1
ATOM 801 O O . LYS A 1 102 ? -13.912 -4.879 17.579 1.00 85.00 102 LYS A O 1
ATOM 806 N N . PRO A 1 103 ? -14.177 -4.957 15.361 1.00 87.62 103 PRO A N 1
ATOM 807 C CA . PRO A 1 103 ? -13.132 -5.957 15.137 1.00 87.62 103 PRO A CA 1
ATOM 808 C C . PRO A 1 103 ? -11.718 -5.363 15.289 1.00 87.62 103 PRO A C 1
ATOM 810 O O . PRO A 1 103 ? -10.946 -5.300 14.329 1.00 87.62 103 PRO A O 1
ATOM 813 N N . TYR A 1 104 ? -11.356 -4.942 16.505 1.00 85.00 104 TYR A N 1
ATOM 814 C CA . TYR A 1 104 ? -10.108 -4.232 16.807 1.00 85.00 104 TYR A CA 1
ATOM 815 C C . TYR A 1 104 ? -8.863 -4.979 16.315 1.00 85.00 104 TYR A C 1
ATOM 817 O O . TYR A 1 104 ? -8.031 -4.405 15.617 1.00 85.00 104 TYR A O 1
ATOM 825 N N . ALA A 1 105 ? -8.769 -6.285 16.587 1.00 87.06 105 ALA A N 1
ATOM 826 C CA . ALA A 1 105 ? -7.651 -7.110 16.124 1.00 87.06 105 ALA A CA 1
ATOM 827 C C . ALA A 1 105 ? -7.528 -7.128 14.589 1.00 87.06 105 ALA A C 1
ATOM 829 O O . ALA A 1 105 ? -6.421 -7.104 14.057 1.00 87.06 105 ALA A O 1
ATOM 830 N N . SER A 1 106 ? -8.654 -7.117 13.864 1.00 90.81 106 SER A N 1
ATOM 831 C CA . SER A 1 106 ? -8.644 -7.065 12.398 1.00 90.81 106 SER A CA 1
ATOM 832 C C . SER A 1 106 ? -8.239 -5.689 11.872 1.00 90.81 106 SER A C 1
ATOM 834 O O . SER A 1 106 ? -7.543 -5.629 10.858 1.00 90.81 106 SER A O 1
ATOM 836 N N . LEU A 1 107 ? -8.662 -4.604 12.527 1.00 89.56 107 LEU A N 1
ATOM 837 C CA . LEU A 1 107 ? -8.248 -3.242 12.181 1.00 89.56 107 LEU A CA 1
ATOM 838 C C . LEU A 1 107 ? -6.741 -3.075 12.387 1.00 89.56 107 LEU A C 1
ATOM 840 O O . LEU A 1 107 ? -6.038 -2.724 11.443 1.00 89.56 107 LEU A O 1
ATOM 844 N N . VAL A 1 108 ? -6.238 -3.411 13.578 1.00 87.25 108 VAL A N 1
ATOM 845 C CA . VAL A 1 108 ? -4.803 -3.357 13.897 1.00 87.25 108 VAL A CA 1
ATOM 846 C C . VAL A 1 108 ? -4.004 -4.244 12.945 1.00 87.25 108 VAL A C 1
ATOM 848 O O . VAL A 1 108 ? -3.020 -3.790 12.371 1.00 87.25 108 VAL A O 1
ATOM 851 N N . GLY A 1 109 ? -4.467 -5.472 12.699 1.00 92.38 109 GLY A N 1
ATOM 852 C CA . GLY A 1 109 ? -3.832 -6.377 11.744 1.00 92.38 109 GLY A CA 1
ATOM 853 C C . GLY A 1 109 ? -3.804 -5.827 10.316 1.00 92.38 109 GLY A C 1
ATOM 854 O O . GLY A 1 109 ? -2.823 -6.038 9.619 1.00 92.38 109 GLY A O 1
ATOM 855 N N . SER A 1 110 ? -4.826 -5.079 9.884 1.00 91.94 110 SER A N 1
ATOM 856 C CA . SER A 1 110 ? -4.823 -4.416 8.568 1.00 91.94 110 SER A CA 1
ATOM 857 C C . SER A 1 110 ? -3.800 -3.275 8.520 1.00 91.94 110 SER A C 1
ATOM 859 O O . SER A 1 110 ? -3.084 -3.123 7.538 1.00 91.94 110 SER A O 1
ATOM 861 N N . LEU A 1 111 ? -3.670 -2.502 9.601 1.00 88.00 111 LEU A N 1
ATOM 862 C CA . LEU A 1 111 ? -2.688 -1.418 9.686 1.00 88.00 111 LEU A CA 1
ATOM 863 C C . LEU A 1 111 ? -1.237 -1.918 9.667 1.00 88.00 111 LEU A C 1
ATOM 865 O O . LEU A 1 111 ? -0.362 -1.188 9.222 1.00 88.00 111 LEU A O 1
ATOM 869 N N . MET A 1 112 ? -0.968 -3.163 10.073 1.00 89.19 112 MET A N 1
ATOM 870 C CA . MET A 1 112 ? 0.377 -3.747 9.956 1.00 89.19 112 MET A CA 1
ATOM 871 C C . MET A 1 112 ? 0.865 -3.882 8.505 1.00 89.19 112 MET A C 1
ATOM 873 O O . MET A 1 112 ? 2.067 -4.007 8.293 1.00 89.19 112 MET A O 1
ATOM 877 N N . TYR A 1 113 ? -0.043 -3.849 7.524 1.00 87.62 113 TYR A N 1
ATOM 878 C CA . TYR A 1 113 ? 0.282 -3.908 6.095 1.00 87.62 113 TYR A CA 1
ATOM 879 C C . TYR A 1 113 ? 0.295 -2.529 5.418 1.00 87.62 113 TYR A C 1
ATOM 881 O O . TYR A 1 113 ? 0.508 -2.457 4.209 1.00 87.62 113 TYR A O 1
ATOM 889 N N . ALA A 1 114 ? 0.052 -1.450 6.172 1.00 84.56 114 ALA A N 1
ATOM 890 C CA . ALA A 1 114 ? 0.163 -0.079 5.691 1.00 84.56 114 ALA A CA 1
ATOM 891 C C . ALA A 1 114 ? 1.627 0.394 5.755 1.00 84.56 114 ALA A C 1
ATOM 893 O O . ALA A 1 114 ? 2.193 0.503 6.845 1.00 84.56 114 ALA A O 1
ATOM 894 N N . HIS A 1 115 ? 2.223 0.692 4.598 1.00 68.69 115 HIS A N 1
ATOM 895 C CA . HIS A 1 115 ? 3.604 1.176 4.459 1.00 68.69 115 HIS A CA 1
ATOM 896 C C . HIS A 1 115 ? 3.698 2.446 3.611 1.00 68.69 115 HIS A C 1
ATOM 898 O O . HIS A 1 115 ? 2.918 2.578 2.636 1.00 68.69 115 HIS A O 1
#

pLDDT: mean 89.26, std 5.8, range [61.62, 96.31]